Protein AF-A0A813HWE1-F1 (afdb_monomer)

Mean predicted aligned error: 21.46 Å

Nearest PDB structures (foldseek):
  2lh9-assembly1_A  TM=8.308E-01  e=1.533E-02  Mus musculus
  3s93-assembly1_A  TM=7.839E-01  e=2.253E-02  Homo sapiens
  3rco-assembly1_B  TM=8.527E-01  e=9.872E-02  Homo sapiens

Foldseek 3Di:
DDPDFAFPVCCQVVCCVPVVDHPCCVVVVHPDVVVVVVVVVVQWDWDQDPVRTITIDGPDPDDDDPDDDDDDDDDDDDDDDDDDDDDDDDDDDDDDDDDDDDDDDPDDDDDPDDPPPPCPPPVCVVVVVVVVVVVVVVVVVVVVVVVVVVVVVVCVVPVPD

Structure (mmCIF, N/CA/C/O backbone):
data_AF-A0A813HWE1-F1
#
_entry.id   AF-A0A813HWE1-F1
#
loop_
_atom_site.group_PDB
_atom_site.id
_atom_site.type_symbol
_atom_site.label_atom_id
_atom_site.label_alt_id
_atom_site.label_comp_id
_atom_site.label_asym_id
_atom_site.label_entity_id
_atom_site.label_seq_id
_atom_site.pdbx_PDB_ins_code
_atom_site.Cartn_x
_atom_site.Cartn_y
_atom_site.Cartn_z
_atom_site.occupancy
_atom_site.B_iso_or_equiv
_atom_site.auth_seq_id
_atom_site.auth_comp_id
_atom_site.auth_asym_id
_atom_site.auth_atom_id
_atom_site.pdbx_PDB_model_num
ATOM 1 N N . GLU A 1 1 ? -24.000 -8.318 -8.968 1.00 40.53 1 GLU A N 1
ATOM 2 C CA . GLU A 1 1 ? -23.736 -7.483 -7.775 1.00 40.53 1 GLU A CA 1
ATOM 3 C C . GLU A 1 1 ? -22.392 -6.773 -7.989 1.00 40.53 1 GLU A C 1
ATOM 5 O O . GLU A 1 1 ? -21.340 -7.376 -7.858 1.00 40.53 1 GLU A O 1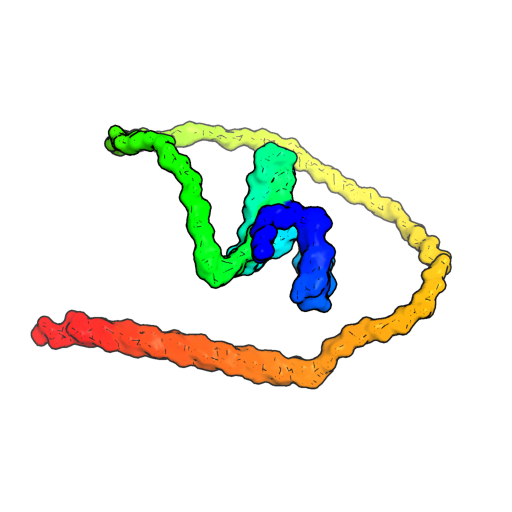
ATOM 10 N N . GLY A 1 2 ? -22.317 -5.588 -8.589 1.00 46.44 2 GLY A N 1
ATOM 11 C CA . GLY A 1 2 ? -23.112 -4.397 -8.301 1.00 46.44 2 GLY A CA 1
ATOM 12 C C . GLY A 1 2 ? -22.435 -3.478 -7.272 1.00 46.44 2 GLY A C 1
ATOM 13 O O . GLY A 1 2 ? -23.135 -2.687 -6.663 1.00 46.44 2 GLY A O 1
ATOM 14 N N . LYS A 1 3 ? -21.115 -3.598 -7.035 1.00 55.88 3 LYS A N 1
ATOM 15 C CA . LYS A 1 3 ? -20.366 -2.687 -6.152 1.00 55.88 3 LYS A CA 1
ATOM 16 C C . LYS 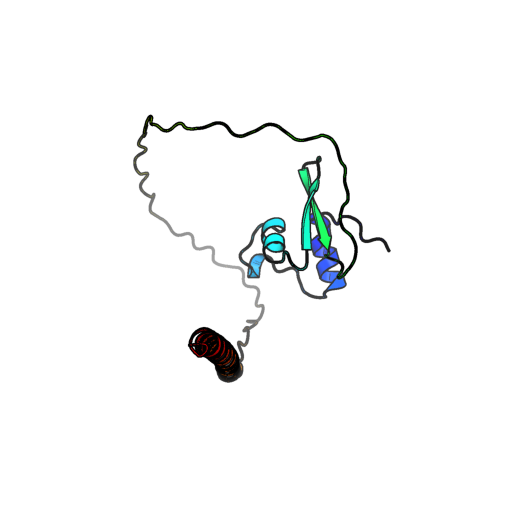A 1 3 ? -20.263 -1.307 -6.799 1.00 55.88 3 LYS A C 1
ATOM 18 O O . LYS A 1 3 ? -19.291 -1.014 -7.489 1.00 55.88 3 LYS A O 1
ATOM 23 N N . GLY A 1 4 ? -21.329 -0.530 -6.647 1.00 63.97 4 GLY A N 1
ATOM 24 C CA . GLY A 1 4 ? -21.333 0.896 -6.927 1.00 63.97 4 GLY A CA 1
ATOM 25 C C . GLY A 1 4 ? -20.412 1.660 -5.967 1.00 63.97 4 GLY A C 1
ATOM 26 O O . GLY A 1 4 ? -19.866 1.057 -5.038 1.00 63.97 4 GLY A O 1
ATOM 27 N N . PRO A 1 5 ? -20.220 2.968 -6.207 1.00 73.56 5 PRO A N 1
ATOM 28 C CA . PRO A 1 5 ? -19.470 3.852 -5.321 1.00 73.56 5 PRO A CA 1
ATOM 29 C C . PRO A 1 5 ? -19.946 3.711 -3.881 1.00 73.56 5 PRO A C 1
ATOM 31 O O . PRO A 1 5 ? -21.111 3.979 -3.591 1.00 73.56 5 PRO A O 1
ATOM 34 N N . LEU A 1 6 ? -19.047 3.271 -2.995 1.00 79.25 6 LEU A N 1
ATOM 35 C CA . LEU A 1 6 ? -19.368 3.121 -1.585 1.00 79.25 6 LEU A CA 1
ATOM 36 C C . LEU A 1 6 ? -19.044 4.426 -0.859 1.00 79.25 6 LEU A C 1
ATOM 38 O O . LEU A 1 6 ? -17.890 4.864 -0.902 1.00 79.25 6 LEU A O 1
ATOM 42 N N . PRO A 1 7 ? -20.013 5.065 -0.194 1.00 85.06 7 PRO A N 1
ATOM 43 C CA . PRO A 1 7 ? -19.728 6.257 0.579 1.00 85.06 7 PRO A CA 1
ATOM 44 C C . PRO A 1 7 ? -18.828 5.911 1.768 1.00 85.06 7 PRO A C 1
ATOM 46 O O . PRO A 1 7 ? -18.982 4.866 2.403 1.00 85.06 7 PRO A O 1
ATOM 49 N N . VAL A 1 8 ? -17.901 6.813 2.100 1.00 82.19 8 VAL A N 1
ATOM 50 C CA . VAL A 1 8 ? -16.950 6.622 3.213 1.00 82.19 8 VAL A CA 1
ATOM 51 C C . VAL A 1 8 ? -17.653 6.301 4.543 1.00 82.19 8 VAL A C 1
ATOM 53 O O . VAL A 1 8 ? -17.126 5.526 5.332 1.00 82.19 8 VAL A O 1
ATOM 56 N N . ALA A 1 9 ? -18.870 6.810 4.762 1.00 82.88 9 ALA A N 1
ATOM 57 C CA . ALA A 1 9 ? -19.667 6.528 5.959 1.00 82.88 9 ALA A CA 1
ATOM 58 C C . ALA A 1 9 ? -20.085 5.049 6.106 1.00 82.88 9 ALA A C 1
ATOM 60 O O . ALA A 1 9 ? -20.216 4.554 7.222 1.00 82.88 9 ALA A O 1
ATOM 61 N N . GLU A 1 10 ? -20.280 4.330 4.998 1.00 82.81 10 GLU A N 1
ATOM 62 C CA . GLU A 1 10 ? -20.664 2.907 5.006 1.00 82.81 10 GLU A CA 1
ATOM 63 C C . GLU A 1 10 ? -19.450 1.975 4.878 1.00 82.81 10 GLU A C 1
ATOM 65 O O . GLU A 1 10 ? -19.551 0.758 5.061 1.00 82.81 10 GLU A O 1
ATOM 70 N N . LEU A 1 11 ? -18.274 2.550 4.611 1.00 80.12 11 LEU A N 1
ATOM 71 C CA . LEU A 1 11 ? -17.043 1.817 4.361 1.00 80.12 11 LEU A CA 1
ATOM 72 C C . LEU A 1 11 ? -16.571 1.024 5.579 1.00 80.12 11 LEU A C 1
ATOM 74 O O . LEU A 1 11 ? -16.141 -0.114 5.418 1.00 80.12 11 LEU A O 1
ATOM 78 N N . GLU A 1 12 ? -16.692 1.565 6.792 1.00 81.38 12 GLU A N 1
ATOM 79 C CA . GLU A 1 12 ? -16.335 0.839 8.019 1.00 81.38 12 GLU A CA 1
ATOM 80 C C . GLU A 1 12 ? -17.160 -0.441 8.203 1.00 81.38 12 GLU A C 1
ATOM 82 O O . GLU A 1 12 ? -16.625 -1.497 8.561 1.00 81.38 12 GLU A O 1
ATOM 87 N N . VAL A 1 13 ? -18.465 -0.357 7.928 1.00 82.44 13 VAL A N 1
ATOM 88 C CA . VAL A 1 13 ? -19.408 -1.468 8.096 1.00 82.44 13 VAL A CA 1
ATOM 89 C C . VAL A 1 13 ? -19.115 -2.564 7.074 1.00 82.44 13 VAL A C 1
ATOM 91 O O . VAL A 1 13 ? -18.968 -3.733 7.447 1.00 82.44 13 VAL A O 1
ATOM 94 N N . GLU A 1 14 ? -18.955 -2.194 5.802 1.00 79.50 14 GLU A N 1
ATOM 95 C CA . GLU A 1 14 ? -18.610 -3.137 4.734 1.00 79.50 14 GLU A CA 1
ATOM 96 C C . GLU A 1 14 ? -17.203 -3.724 4.902 1.00 79.50 14 GLU A C 1
ATOM 98 O O . GLU A 1 14 ? -17.008 -4.921 4.683 1.00 79.50 14 GLU A O 1
ATOM 103 N N . PHE A 1 15 ? -16.219 -2.934 5.338 1.00 79.06 15 PHE A N 1
ATOM 104 C CA . PHE A 1 15 ? -14.856 -3.424 5.551 1.00 79.06 15 PHE A CA 1
ATOM 105 C C . PHE A 1 15 ? -14.817 -4.482 6.656 1.00 79.06 15 PHE A C 1
ATOM 107 O O . PHE A 1 15 ? -14.242 -5.561 6.473 1.00 79.06 15 PHE A O 1
ATOM 114 N N . LYS A 1 16 ? -15.508 -4.228 7.772 1.00 81.81 16 LYS A N 1
ATOM 115 C CA . LYS A 1 16 ? -15.646 -5.195 8.866 1.00 81.81 16 LYS A CA 1
ATOM 116 C C . LYS A 1 16 ? -16.367 -6.467 8.414 1.00 81.81 16 LYS A C 1
ATOM 118 O O . LYS A 1 16 ? -15.947 -7.563 8.788 1.00 81.81 16 LYS A O 1
ATOM 123 N N . ALA A 1 17 ? -17.422 -6.338 7.609 1.00 81.81 17 ALA A N 1
ATOM 124 C CA . ALA A 1 17 ? -18.189 -7.476 7.105 1.00 81.81 17 ALA A CA 1
ATOM 125 C C . ALA A 1 17 ? -17.381 -8.338 6.121 1.00 81.81 17 ALA A C 1
ATOM 127 O O . ALA A 1 17 ? -17.394 -9.566 6.211 1.00 81.81 17 ALA A O 1
ATOM 128 N N . LEU A 1 18 ? -16.657 -7.698 5.202 1.00 75.81 18 LEU A N 1
ATOM 129 C CA . LEU A 1 18 ? -15.985 -8.370 4.095 1.00 75.81 18 LEU A CA 1
ATOM 130 C C . LEU A 1 18 ? -14.605 -8.916 4.485 1.00 75.81 18 LEU A C 1
ATOM 132 O O . LEU A 1 18 ? -14.245 -10.016 4.070 1.00 75.81 18 LEU A 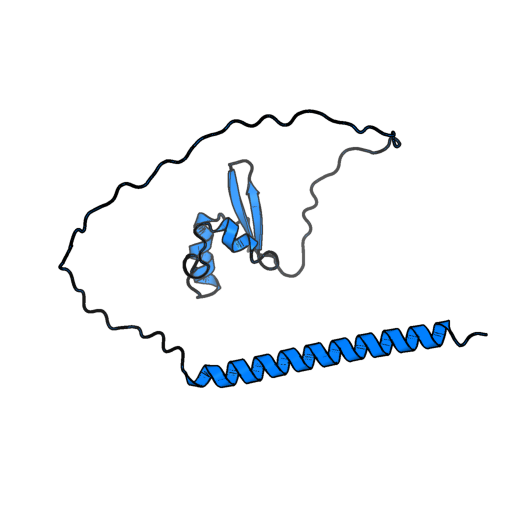O 1
ATOM 136 N N . TRP A 1 19 ? -13.830 -8.167 5.274 1.00 73.06 19 TRP A N 1
ATOM 137 C CA . TRP A 1 19 ? -12.453 -8.535 5.623 1.00 73.06 19 TRP A CA 1
ATOM 138 C C . TRP A 1 19 ? -12.340 -9.148 7.019 1.00 73.06 19 TRP A C 1
ATOM 140 O O . TRP A 1 19 ? -11.285 -9.684 7.343 1.00 73.06 19 TRP A O 1
ATOM 150 N N . LYS A 1 20 ? -13.402 -9.107 7.846 1.00 79.38 20 LYS A N 1
ATOM 151 C CA . LYS A 1 20 ? -13.382 -9.550 9.258 1.00 79.38 20 LYS A CA 1
ATOM 152 C C . LYS A 1 20 ? -12.303 -8.867 10.112 1.00 79.38 20 LYS A C 1
ATOM 154 O O . LYS A 1 20 ? -12.023 -9.309 11.223 1.00 79.38 20 LYS A O 1
ATOM 159 N N . VAL A 1 21 ? -11.722 -7.777 9.618 1.00 73.06 21 VAL A N 1
ATOM 160 C CA . VAL A 1 21 ? -10.708 -6.986 10.312 1.00 73.06 21 VAL A CA 1
ATOM 161 C C . VAL A 1 21 ? -11.362 -5.680 10.770 1.00 73.06 21 VAL A C 1
ATOM 163 O O . VAL A 1 21 ? -12.002 -5.015 9.951 1.00 73.06 21 VAL A O 1
ATOM 166 N N . PRO A 1 22 ? -11.252 -5.307 12.058 1.00 72.50 22 PRO A N 1
ATOM 167 C CA . PRO A 1 22 ? -11.729 -4.013 12.530 1.00 72.50 22 PRO A CA 1
ATOM 168 C C . PRO A 1 22 ? -10.984 -2.880 11.815 1.00 72.50 22 PRO A C 1
ATOM 170 O O . PRO A 1 22 ? -9.761 -2.922 11.673 1.00 72.50 22 PRO A O 1
ATOM 173 N N . PHE A 1 23 ? -11.731 -1.878 11.350 1.00 76.06 23 PHE A N 1
ATOM 174 C CA . PHE A 1 23 ? -11.191 -0.705 10.670 1.00 76.06 23 PHE A CA 1
ATOM 175 C C . PHE A 1 23 ? -10.444 0.175 11.685 1.00 76.06 23 PHE A C 1
ATOM 177 O O . PHE A 1 23 ? -11.004 1.063 12.316 1.00 76.06 23 PHE A O 1
ATOM 184 N N . ASN A 1 24 ? -9.170 -0.136 11.922 1.00 78.12 24 ASN A N 1
ATOM 185 C CA . ASN A 1 24 ? -8.364 0.516 12.951 1.00 78.12 24 ASN A CA 1
ATOM 186 C C . ASN A 1 24 ? -7.630 1.744 12.398 1.00 78.12 24 ASN A C 1
ATOM 188 O O . ASN A 1 24 ? -6.405 1.741 12.271 1.00 78.12 24 ASN A O 1
ATOM 192 N N . MET A 1 25 ? -8.364 2.821 12.126 1.00 76.56 25 MET A N 1
ATOM 193 C CA . MET A 1 25 ? -7.771 4.120 11.766 1.00 76.56 25 MET A CA 1
ATOM 194 C C . MET A 1 25 ? -6.804 4.644 12.838 1.00 76.56 25 MET A C 1
ATOM 196 O O . MET A 1 25 ? -5.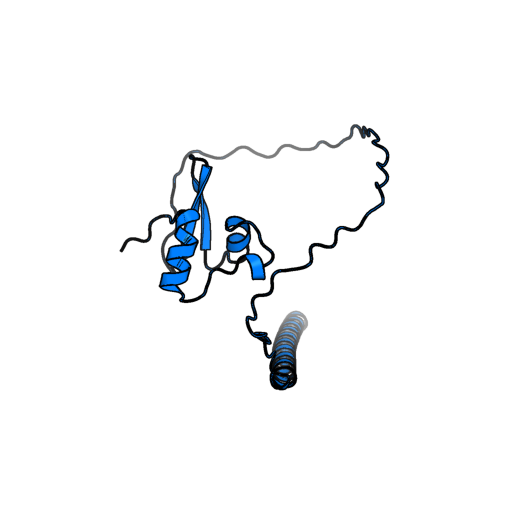722 5.139 12.529 1.00 76.56 25 MET A O 1
ATOM 200 N N . GLN A 1 26 ? -7.138 4.430 14.114 1.00 78.88 26 GLN A N 1
ATOM 201 C CA . GLN A 1 26 ? -6.297 4.858 15.232 1.00 78.88 26 GLN A CA 1
ATOM 202 C C . GLN A 1 26 ? -4.934 4.160 15.267 1.00 78.88 26 GLN A C 1
ATOM 204 O O . GLN A 1 26 ? -3.949 4.781 15.653 1.00 78.88 26 GLN A O 1
ATOM 209 N N . GLN A 1 27 ? -4.841 2.899 14.828 1.00 77.38 27 GLN A N 1
ATOM 210 C CA . GLN A 1 27 ? -3.546 2.210 14.751 1.00 77.38 27 GLN A CA 1
ATOM 211 C C . GLN A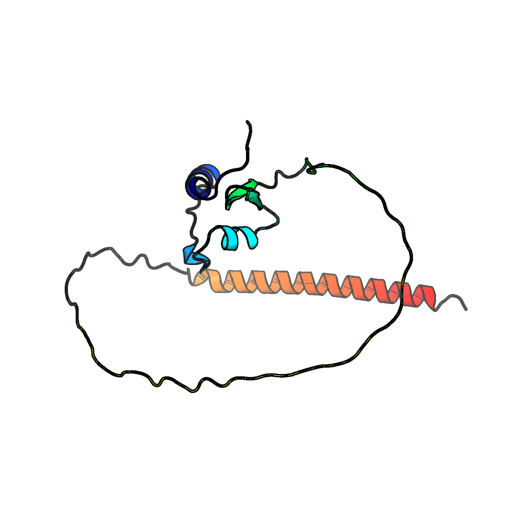 1 27 ? -2.664 2.761 13.630 1.00 77.38 27 GLN A C 1
ATOM 213 O O . GLN A 1 27 ? -1.442 2.714 13.733 1.00 77.38 27 GLN A O 1
ATOM 218 N N . ALA A 1 28 ? -3.275 3.300 12.575 1.00 73.00 28 ALA A N 1
ATOM 219 C CA . ALA A 1 28 ? -2.554 3.968 11.503 1.00 73.00 28 ALA A CA 1
ATOM 220 C C . ALA A 1 28 ? -2.108 5.394 11.885 1.00 73.00 28 ALA A C 1
ATOM 222 O O . ALA A 1 28 ? -1.304 5.989 11.169 1.00 73.00 28 ALA A O 1
ATOM 223 N N . GLY A 1 29 ? -2.592 5.921 13.019 1.00 82.12 29 GLY A N 1
ATOM 224 C CA . GLY A 1 29 ? -2.367 7.304 13.438 1.00 82.12 29 GLY A CA 1
ATOM 225 C C . GLY A 1 29 ? -3.143 8.317 12.595 1.00 82.12 29 GLY A C 1
ATOM 226 O O . GLY A 1 29 ? -2.793 9.494 12.583 1.00 82.12 29 GLY A O 1
ATOM 227 N N . GLU A 1 30 ? -4.174 7.868 11.876 1.00 82.69 30 GLU A N 1
ATOM 228 C CA . GLU A 1 30 ? -4.950 8.696 10.958 1.00 82.69 30 GLU A CA 1
ATOM 229 C C . GLU A 1 30 ? -6.351 8.939 11.508 1.00 82.69 30 GLU A C 1
ATOM 231 O O . GLU A 1 30 ? -7.045 8.023 11.940 1.00 82.69 30 GLU A O 1
ATOM 236 N N . THR A 1 31 ? -6.764 10.201 11.500 1.00 82.88 31 THR A N 1
ATOM 237 C CA . THR A 1 31 ? -8.091 10.649 11.943 1.00 82.88 31 THR A CA 1
ATOM 238 C C . THR A 1 31 ? -9.106 10.684 10.808 1.00 82.88 31 THR A C 1
ATOM 240 O O . THR A 1 31 ? -10.297 10.809 11.070 1.00 82.88 31 THR A O 1
ATOM 243 N N . ASP A 1 32 ? -8.645 10.563 9.561 1.00 84.75 32 ASP A N 1
ATOM 244 C CA . ASP A 1 32 ? -9.457 10.722 8.360 1.00 84.75 32 ASP A CA 1
ATOM 245 C C . ASP A 1 32 ? -9.371 9.492 7.434 1.00 84.75 32 ASP A C 1
ATOM 247 O O . ASP A 1 32 ? -8.287 9.012 7.089 1.00 84.75 32 ASP A O 1
ATOM 251 N N . ALA A 1 33 ? -10.535 8.949 7.063 1.00 82.69 33 ALA A N 1
ATOM 252 C CA . ALA A 1 33 ? -10.630 7.710 6.294 1.00 82.69 33 ALA A CA 1
ATOM 253 C C . ALA A 1 33 ? -10.141 7.894 4.851 1.00 82.69 33 ALA A C 1
ATOM 255 O O . ALA A 1 33 ? -9.580 6.964 4.275 1.00 82.69 33 ALA A O 1
ATOM 256 N N . VAL A 1 34 ? -10.300 9.090 4.275 1.00 84.50 34 VAL A N 1
ATOM 257 C CA . VAL A 1 34 ? -9.803 9.408 2.927 1.00 84.50 34 VAL A CA 1
ATOM 258 C C . VAL A 1 34 ? -8.278 9.348 2.914 1.00 84.50 34 VAL A C 1
ATOM 260 O O . VAL A 1 34 ? -7.691 8.705 2.044 1.00 84.50 34 VAL A O 1
ATOM 263 N N . THR A 1 35 ? -7.645 9.932 3.930 1.00 86.19 35 THR A N 1
ATOM 264 C CA . THR A 1 35 ? -6.188 9.897 4.136 1.00 86.19 35 THR A CA 1
ATOM 265 C C . THR A 1 35 ? -5.677 8.464 4.304 1.00 86.19 35 THR A C 1
ATOM 267 O O . THR A 1 35 ? -4.710 8.069 3.650 1.00 86.19 35 THR A O 1
ATOM 270 N N . PHE A 1 36 ? -6.402 7.650 5.073 1.00 85.31 36 PHE A N 1
ATOM 271 C CA . PHE A 1 36 ? -6.083 6.234 5.235 1.00 85.31 36 PHE A CA 1
ATOM 272 C C . PHE A 1 36 ? -6.159 5.463 3.915 1.00 85.31 36 PHE A C 1
ATOM 274 O O . PHE A 1 36 ? -5.251 4.703 3.578 1.00 85.31 36 PHE A O 1
ATOM 281 N N . LEU A 1 37 ? -7.211 5.676 3.128 1.00 85.44 37 LEU A N 1
ATOM 282 C CA . LEU A 1 37 ? -7.392 5.010 1.837 1.00 85.44 37 LEU A CA 1
ATOM 283 C C . LEU A 1 37 ? -6.351 5.459 0.800 1.00 85.44 37 LEU A C 1
ATOM 285 O O . LEU A 1 37 ? -5.904 4.638 -0.002 1.00 85.44 37 LEU A O 1
ATOM 289 N N . LEU A 1 38 ? -5.883 6.711 0.867 1.00 84.00 38 LEU A N 1
ATOM 290 C CA . LEU A 1 38 ? -4.789 7.231 0.035 1.00 84.00 38 LEU A CA 1
ATOM 291 C C . LEU A 1 38 ? -3.463 6.476 0.237 1.00 84.00 38 LEU A C 1
ATOM 293 O O . LEU A 1 38 ? -2.639 6.456 -0.677 1.00 84.00 38 LEU A O 1
ATOM 297 N N . LYS A 1 39 ? -3.255 5.800 1.378 1.00 83.81 39 LYS A N 1
ATOM 298 C CA . LYS A 1 39 ? -2.084 4.922 1.598 1.00 83.81 39 LYS A CA 1
ATOM 299 C C . LYS A 1 39 ? -2.186 3.584 0.866 1.00 83.81 39 LYS A C 1
ATOM 301 O O . LYS A 1 39 ? -1.183 2.882 0.742 1.00 83.81 39 LYS A O 1
ATOM 306 N N . TRP A 1 40 ? -3.367 3.237 0.349 1.00 78.38 40 TRP A N 1
ATOM 307 C CA . TRP A 1 4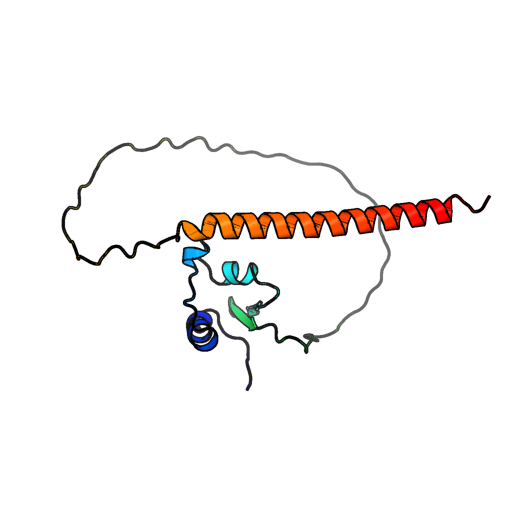0 ? -3.644 1.967 -0.327 1.00 78.38 40 TRP A CA 1
ATOM 308 C C . TRP A 1 40 ? -4.148 2.145 -1.773 1.00 78.38 40 TRP A C 1
ATOM 310 O O . TRP A 1 40 ? -5.105 1.471 -2.170 1.00 78.38 40 TRP A O 1
ATOM 320 N N . PRO A 1 41 ? -3.476 2.946 -2.626 1.00 80.06 41 PRO A N 1
ATOM 321 C CA . PRO A 1 41 ? -3.971 3.275 -3.970 1.00 80.06 41 PRO A CA 1
ATOM 322 C C . PRO A 1 41 ? -4.065 2.049 -4.893 1.00 80.06 41 PRO A C 1
ATOM 324 O O . PRO A 1 41 ? -4.763 2.044 -5.898 1.00 80.06 41 PRO A O 1
ATOM 327 N N . THR A 1 42 ? -3.366 0.960 -4.560 1.00 79.00 42 THR A N 1
ATOM 328 C CA . THR A 1 42 ? -3.423 -0.298 -5.318 1.00 79.00 42 THR A CA 1
ATOM 329 C C . THR A 1 42 ? -4.711 -1.092 -5.068 1.00 79.00 42 THR A C 1
ATOM 331 O O . THR A 1 42 ? -5.020 -2.020 -5.817 1.00 79.00 42 THR A O 1
ATOM 334 N N . LYS A 1 43 ? -5.433 -0.803 -3.981 1.00 76.44 43 LYS A N 1
ATOM 335 C CA . LYS A 1 43 ? -6.620 -1.560 -3.550 1.00 76.44 43 LYS A CA 1
ATOM 336 C C . LYS A 1 43 ? -7.896 -0.732 -3.617 1.00 76.44 43 LYS A C 1
ATOM 338 O O . LYS A 1 43 ? -8.962 -1.309 -3.835 1.00 76.44 43 LYS A O 1
ATOM 343 N N . VAL A 1 44 ? -7.783 0.578 -3.430 1.00 81.12 44 VAL A N 1
ATOM 344 C CA . VAL A 1 44 ? -8.906 1.508 -3.354 1.00 81.12 44 VAL A CA 1
ATOM 345 C C . VAL A 1 44 ? -8.608 2.759 -4.171 1.00 81.12 44 VAL A C 1
ATOM 347 O O . VAL A 1 44 ? -7.488 3.260 -4.164 1.00 81.12 44 VAL A O 1
ATOM 350 N N . ASP A 1 45 ? -9.622 3.240 -4.874 1.00 84.44 45 ASP A N 1
ATOM 351 C CA . ASP A 1 45 ? -9.622 4.492 -5.619 1.00 84.44 45 ASP A CA 1
ATOM 352 C C . ASP A 1 45 ? -10.666 5.402 -4.968 1.00 84.44 45 ASP A C 1
ATOM 354 O O . ASP A 1 45 ? -11.822 5.007 -4.802 1.00 84.44 45 ASP A O 1
ATOM 358 N N . VAL A 1 46 ? -10.241 6.572 -4.493 1.00 85.25 46 VAL A N 1
ATOM 359 C CA . VAL A 1 46 ? -11.119 7.510 -3.785 1.00 85.25 46 VAL A CA 1
ATOM 360 C C . VAL A 1 46 ? -11.476 8.637 -4.738 1.00 85.25 46 VAL A C 1
ATOM 362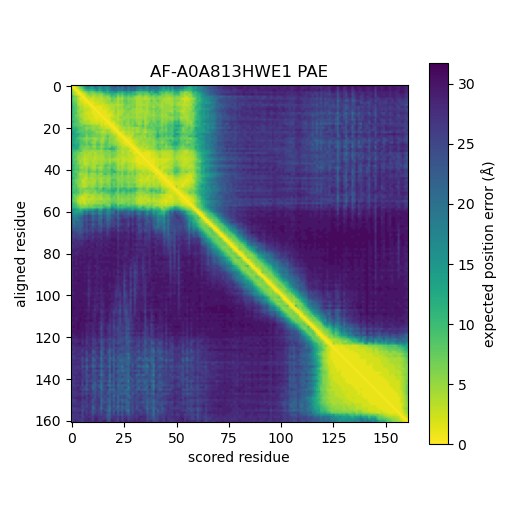 O O . VAL A 1 46 ? -10.597 9.359 -5.205 1.00 85.25 46 VAL A O 1
ATOM 365 N N . VAL A 1 47 ? -12.768 8.794 -5.010 1.00 84.75 47 VAL A N 1
ATOM 366 C CA . VAL A 1 47 ? -13.302 9.817 -5.910 1.00 84.75 47 VAL A CA 1
ATOM 367 C C . VAL A 1 47 ? -14.174 10.767 -5.099 1.00 84.75 47 VAL A C 1
ATOM 369 O O . VAL A 1 47 ? -15.020 10.343 -4.312 1.00 84.75 47 VAL A O 1
ATOM 372 N N . GLN A 1 48 ? -13.970 12.068 -5.282 1.00 87.31 48 GLN A N 1
ATOM 373 C CA . GLN A 1 48 ? -14.842 13.090 -4.713 1.00 87.31 48 GLN A CA 1
ATOM 374 C C . GLN A 1 48 ? -16.010 13.349 -5.676 1.00 87.31 48 GLN A C 1
ATOM 376 O O . GLN A 1 48 ? -15.781 13.629 -6.852 1.00 87.31 48 GLN A O 1
ATOM 381 N N . GLN A 1 49 ? -17.250 13.222 -5.197 1.00 82.81 49 GLN A N 1
ATOM 382 C CA . GLN A 1 49 ? -18.452 13.584 -5.960 1.00 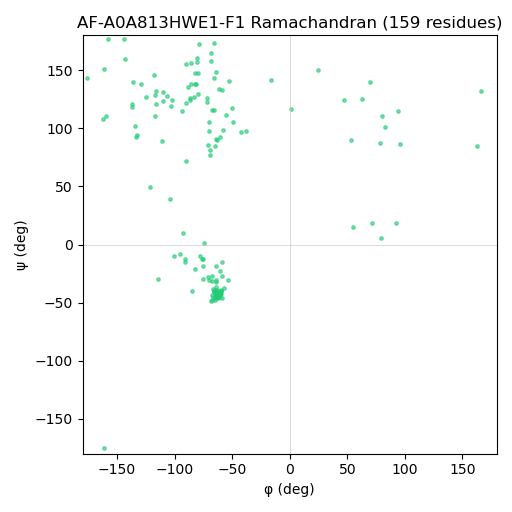82.81 49 GLN A CA 1
ATOM 383 C C . GLN A 1 49 ? -18.727 15.094 -5.915 1.00 82.81 49 GLN A C 1
ATOM 385 O O . GLN A 1 49 ? -18.254 15.794 -5.019 1.00 82.81 49 GLN A O 1
ATOM 390 N N . GLU A 1 50 ? -19.532 15.581 -6.868 1.00 81.38 50 GLU A N 1
ATOM 391 C CA . GLU A 1 50 ? -19.955 16.990 -6.964 1.00 81.38 50 GLU A CA 1
ATOM 392 C C . GLU A 1 50 ? -20.705 17.476 -5.711 1.00 81.38 50 GLU A C 1
ATOM 394 O O . GLU A 1 50 ? -20.597 18.645 -5.351 1.00 81.38 50 GLU A O 1
ATOM 399 N N . ASP A 1 51 ? -21.366 16.575 -4.980 1.00 82.06 51 ASP A N 1
ATOM 400 C CA . ASP A 1 51 ? -22.033 16.858 -3.702 1.00 82.06 51 ASP A CA 1
ATOM 401 C C . ASP A 1 51 ? -21.063 17.041 -2.511 1.00 82.06 51 ASP A C 1
ATOM 403 O O . ASP A 1 51 ? -21.490 17.231 -1.372 1.00 82.06 51 ASP A O 1
ATOM 407 N N . GLY A 1 52 ? -19.745 16.964 -2.741 1.00 83.69 52 GLY A N 1
ATOM 408 C CA . GLY A 1 52 ? -18.715 17.068 -1.699 1.00 83.69 52 GLY A CA 1
ATOM 409 C C . GLY A 1 52 ? -18.511 15.783 -0.888 1.00 83.69 52 GLY A C 1
ATOM 410 O O . GLY A 1 52 ? -17.733 15.767 0.066 1.00 83.69 52 GLY A O 1
ATOM 411 N N . GLN A 1 53 ? -19.181 14.697 -1.272 1.00 85.31 53 GLN A N 1
ATOM 412 C CA . GLN A 1 53 ? -19.079 13.397 -0.622 1.00 85.31 53 GLN A CA 1
ATOM 413 C C . GLN A 1 53 ? -17.943 12.566 -1.230 1.00 85.31 53 GLN A C 1
ATOM 415 O O . GLN A 1 53 ? -17.785 12.485 -2.448 1.00 85.31 53 GLN A O 1
ATOM 420 N N . TYR A 1 54 ? -17.146 11.922 -0.377 1.00 85.25 54 TYR A N 1
ATOM 421 C CA . TYR A 1 54 ? -16.112 10.990 -0.819 1.00 85.25 54 TYR A CA 1
ATOM 422 C C . TYR A 1 54 ? -16.712 9.598 -0.997 1.00 85.25 54 TYR A C 1
ATOM 424 O O . TYR A 1 54 ? -17.324 9.041 -0.077 1.00 85.25 54 TYR A O 1
ATOM 432 N N . VAL A 1 55 ? -16.514 9.037 -2.185 1.00 85.62 55 VAL A N 1
ATOM 433 C CA . VAL A 1 55 ? -16.902 7.672 -2.526 1.00 85.62 55 VAL A CA 1
ATOM 434 C C . VAL A 1 55 ? -15.670 6.854 -2.877 1.00 85.62 55 VAL A C 1
ATOM 436 O O . VAL A 1 55 ? -14.690 7.359 -3.426 1.00 85.62 55 VAL A O 1
ATOM 439 N N . VAL A 1 56 ? -15.708 5.576 -2.528 1.00 84.62 56 VAL A N 1
ATOM 440 C CA . VAL A 1 56 ? -14.575 4.668 -2.667 1.00 84.62 56 VAL A CA 1
ATOM 441 C C . VAL A 1 56 ? -14.934 3.559 -3.631 1.00 84.62 56 VAL A C 1
ATOM 443 O O . VAL A 1 56 ? -15.951 2.874 -3.488 1.00 84.62 56 VAL A O 1
ATOM 446 N N . HIS A 1 57 ? -14.059 3.361 -4.606 1.00 79.88 57 HIS A N 1
ATOM 447 C CA . HIS A 1 57 ? -14.085 2.243 -5.524 1.00 79.88 57 HIS A CA 1
ATOM 448 C C . HIS A 1 57 ? -13.032 1.225 -5.106 1.00 79.88 57 HIS A C 1
ATOM 450 O O . HIS A 1 57 ? -11.843 1.513 -5.005 1.00 79.88 57 HIS A O 1
ATOM 456 N N . LEU A 1 58 ? -13.463 -0.012 -4.883 1.00 71.94 58 LEU A N 1
ATOM 457 C CA . LEU A 1 58 ? -12.536 -1.126 -4.738 1.00 71.94 58 LEU A CA 1
ATOM 458 C C . LEU A 1 58 ? -11.949 -1.426 -6.114 1.00 71.94 58 LEU A C 1
ATOM 460 O O . LEU A 1 58 ? -12.695 -1.732 -7.047 1.00 71.94 58 LEU A O 1
ATOM 464 N N . ALA A 1 59 ? -10.622 -1.370 -6.229 1.00 64.19 59 ALA A N 1
ATOM 465 C CA . ALA A 1 59 ? -9.915 -1.710 -7.453 1.00 64.19 59 ALA A CA 1
ATOM 466 C C . ALA A 1 59 ? -10.145 -3.198 -7.756 1.00 64.19 59 ALA A C 1
ATOM 468 O O . ALA A 1 59 ? -9.436 -4.090 -7.275 1.00 64.19 59 ALA A O 1
ATOM 469 N N . LYS A 1 60 ? -11.195 -3.494 -8.527 1.00 55.00 60 LYS A N 1
ATOM 470 C CA . LYS A 1 60 ? -11.457 -4.842 -9.010 1.00 55.00 60 LYS A CA 1
ATOM 471 C C . LYS A 1 60 ? -10.314 -5.172 -9.960 1.00 55.00 60 LYS A C 1
ATOM 473 O O . LYS A 1 60 ? -10.102 -4.495 -10.961 1.00 55.00 60 LYS A O 1
ATOM 478 N N . LYS A 1 61 ? -9.516 -6.169 -9.587 1.00 46.56 61 LYS A N 1
ATOM 479 C CA . LYS A 1 61 ? -8.367 -6.631 -10.364 1.00 46.56 61 LYS A CA 1
ATOM 480 C C . LYS A 1 61 ? -8.863 -7.052 -11.758 1.00 46.56 61 LYS A C 1
ATOM 482 O O . LYS A 1 61 ? -9.382 -8.152 -11.910 1.00 46.56 61 LYS A O 1
ATOM 487 N N . GLY A 1 62 ? -8.708 -6.155 -12.734 1.00 48.53 62 GLY A N 1
ATOM 488 C CA . GLY A 1 62 ? -9.048 -6.338 -14.146 1.00 48.53 62 GLY A CA 1
ATOM 489 C C . GLY A 1 62 ? -10.444 -5.830 -14.532 1.00 48.53 62 GLY A C 1
ATOM 490 O O . GLY A 1 62 ? -11.439 -6.452 -14.170 1.00 48.53 62 GLY A O 1
ATOM 491 N N . THR A 1 63 ? -10.484 -4.798 -15.389 1.00 45.44 63 THR A N 1
ATOM 492 C CA . THR A 1 63 ? -11.679 -4.174 -16.015 1.00 45.44 63 THR A CA 1
ATOM 493 C C . THR A 1 63 ? -12.381 -3.198 -15.052 1.00 45.44 63 THR A C 1
ATOM 495 O O . THR A 1 63 ? -12.911 -3.619 -14.036 1.00 45.44 63 THR A O 1
ATOM 498 N N . ASP A 1 64 ? -12.388 -1.878 -15.230 1.00 42.56 64 ASP A N 1
ATOM 499 C CA . ASP A 1 64 ? -12.576 -1.122 -16.463 1.00 42.56 64 ASP A CA 1
ATOM 500 C C . ASP A 1 64 ? -12.053 0.319 -16.302 1.00 42.56 64 ASP A C 1
ATOM 502 O O . ASP A 1 64 ? -12.044 0.897 -15.216 1.00 42.56 64 ASP A O 1
ATOM 506 N N . LYS A 1 65 ? -11.614 0.886 -17.419 1.00 44.50 65 LYS A N 1
ATOM 507 C CA . LYS A 1 65 ? -11.189 2.272 -17.610 1.00 44.50 65 LYS A CA 1
ATOM 508 C C . LYS A 1 65 ? -12.427 3.176 -17.567 1.00 44.50 65 LYS A C 1
ATOM 510 O O . LYS A 1 65 ? -13.294 2.970 -18.412 1.00 44.50 65 LYS A O 1
ATOM 515 N N . PRO A 1 66 ? -12.524 4.227 -16.732 1.00 46.53 66 PRO A N 1
ATOM 516 C CA . PRO A 1 66 ? -13.536 5.238 -16.983 1.00 46.53 66 PRO A CA 1
ATOM 517 C C . PRO A 1 66 ? -13.140 6.021 -18.239 1.00 46.53 66 PRO A C 1
ATOM 519 O O . PRO A 1 66 ? -12.311 6.930 -18.234 1.00 46.53 66 PRO A O 1
ATOM 522 N N . LYS A 1 67 ? -13.741 5.613 -19.357 1.00 55.22 67 LYS A N 1
ATOM 523 C CA . LYS A 1 67 ? -14.006 6.475 -20.499 1.00 55.22 67 LYS A CA 1
ATOM 524 C C . LYS A 1 67 ? -15.103 7.461 -20.079 1.00 55.22 67 LYS A C 1
ATOM 526 O O . LYS A 1 67 ? -16.269 7.093 -20.038 1.00 55.22 67 LYS A O 1
ATOM 531 N N . ALA A 1 68 ? -14.718 8.707 -19.832 1.00 44.50 68 ALA A N 1
ATOM 532 C CA . ALA A 1 68 ? -15.555 9.894 -20.014 1.00 44.50 68 ALA A CA 1
ATOM 533 C C . ALA A 1 68 ? -14.674 10.922 -20.756 1.00 44.50 68 ALA A C 1
ATOM 535 O O . ALA A 1 68 ? -13.689 11.399 -20.207 1.00 44.50 68 ALA A O 1
ATOM 536 N N . ALA A 1 69 ? -14.749 10.924 -22.095 1.00 43.94 69 ALA A N 1
ATOM 537 C CA . ALA A 1 69 ? -15.444 11.935 -22.917 1.00 43.94 69 ALA A CA 1
ATOM 538 C C . ALA A 1 69 ? -14.597 13.222 -23.056 1.00 43.94 69 ALA A C 1
ATOM 540 O O . ALA A 1 69 ? -14.549 14.041 -22.155 1.00 43.94 69 ALA A O 1
ATOM 541 N N . GLU A 1 70 ? -13.695 13.339 -24.036 1.00 49.22 70 GLU A N 1
ATOM 542 C CA . GLU A 1 70 ? -13.916 13.722 -25.450 1.00 49.22 70 GLU A CA 1
ATOM 543 C C . GLU A 1 70 ? -14.676 15.048 -25.679 1.00 49.22 70 GLU A C 1
ATOM 545 O O . GLU A 1 70 ? -15.894 15.049 -25.824 1.00 49.22 70 GLU A O 1
ATOM 550 N N . LYS A 1 71 ? -13.919 16.160 -25.763 1.00 38.75 71 LYS A N 1
ATOM 551 C CA . LYS A 1 71 ? -13.949 17.282 -26.749 1.00 38.75 71 LYS A CA 1
ATOM 552 C C . LYS A 1 71 ? -13.100 18.426 -26.158 1.00 38.75 71 LYS A C 1
ATOM 554 O O . LYS A 1 71 ? -13.297 18.759 -25.004 1.00 38.75 71 LYS A O 1
ATOM 559 N N . ALA A 1 72 ? -12.161 19.101 -26.819 1.00 41.12 72 ALA A N 1
ATOM 560 C CA . ALA A 1 72 ? -11.931 19.375 -28.236 1.00 41.12 72 ALA A CA 1
ATOM 561 C C . ALA A 1 72 ? -10.437 19.817 -28.434 1.00 41.12 72 ALA A C 1
ATOM 563 O O . ALA A 1 72 ? -9.661 19.730 -27.485 1.00 41.12 72 ALA A O 1
ATOM 564 N N . PRO A 1 73 ? -9.992 20.217 -29.643 1.00 49.03 73 PRO A N 1
ATOM 565 C CA . PRO A 1 73 ? -8.699 19.832 -30.220 1.00 49.03 73 PRO A CA 1
ATOM 566 C C . PRO A 1 73 ? -7.508 20.765 -29.905 1.00 49.03 73 PRO A C 1
ATOM 568 O O . PRO A 1 73 ? -7.660 21.965 -29.703 1.00 49.03 73 PRO A O 1
ATOM 571 N N . ALA A 1 74 ? -6.297 20.200 -29.971 1.00 43.12 74 ALA A N 1
ATOM 572 C CA . ALA A 1 74 ? -5.055 20.917 -30.303 1.00 43.12 74 ALA A CA 1
ATOM 573 C C . ALA A 1 74 ? -5.093 21.361 -31.793 1.00 43.12 74 ALA A C 1
ATOM 575 O O . ALA A 1 74 ? -5.879 20.763 -32.529 1.00 43.12 74 ALA A O 1
ATOM 576 N N . PRO A 1 75 ? -4.254 22.286 -32.320 1.00 61.56 75 PRO A N 1
ATOM 577 C CA . PRO A 1 75 ? -2.958 22.728 -31.784 1.00 61.56 75 PRO A CA 1
ATOM 578 C C . PRO A 1 75 ? -2.635 24.235 -31.961 1.00 61.56 75 PRO A C 1
ATOM 580 O O . PRO A 1 75 ? -3.108 24.882 -32.888 1.00 61.56 75 PRO A O 1
ATOM 583 N N . ALA A 1 76 ? -1.712 24.780 -31.162 1.00 39.28 76 ALA A N 1
ATOM 584 C CA . ALA A 1 76 ? -0.859 25.893 -31.601 1.00 39.28 76 ALA A CA 1
ATOM 585 C C . ALA A 1 76 ? 0.413 25.999 -30.742 1.00 39.28 76 ALA A C 1
ATOM 587 O O . ALA A 1 76 ? 0.349 26.302 -29.559 1.00 39.28 76 ALA A O 1
ATOM 588 N N . ALA A 1 77 ? 1.530 25.676 -31.397 1.00 49.22 77 ALA A N 1
ATOM 589 C CA . ALA A 1 77 ? 2.891 26.223 -31.354 1.00 49.22 77 ALA A CA 1
ATOM 590 C C . ALA A 1 77 ? 3.452 26.985 -30.116 1.00 49.22 77 ALA A C 1
ATOM 592 O O . ALA A 1 77 ? 2.752 27.711 -29.417 1.00 49.22 77 ALA A O 1
ATOM 593 N N . PRO A 1 78 ? 4.784 26.896 -29.902 1.00 66.06 78 PRO A N 1
ATOM 594 C CA . PRO A 1 78 ? 5.470 27.369 -28.704 1.00 66.06 78 PRO A CA 1
ATOM 595 C C . PRO A 1 78 ? 5.750 28.873 -28.756 1.00 66.06 78 PRO A C 1
ATOM 597 O O . PRO A 1 78 ? 6.057 29.423 -29.814 1.00 66.06 78 PRO A O 1
ATOM 600 N N . SER A 1 79 ? 5.741 29.545 -27.603 1.00 49.66 79 SER A N 1
ATOM 601 C CA . SER A 1 79 ? 6.293 30.896 -27.486 1.00 49.66 79 SER A CA 1
ATOM 602 C C . SER A 1 79 ? 7.120 31.079 -26.215 1.00 49.66 79 SER A C 1
ATOM 604 O O . SER A 1 79 ? 6.662 30.918 -25.091 1.00 49.66 79 SER A O 1
ATOM 606 N N . LYS A 1 80 ? 8.387 31.371 -26.508 1.00 47.00 80 LYS A N 1
ATOM 607 C CA . LYS A 1 80 ? 9.484 31.968 -25.747 1.00 47.00 80 LYS A CA 1
ATOM 608 C C . LYS A 1 80 ? 9.159 32.726 -24.449 1.00 47.00 80 LYS A C 1
ATOM 610 O O . LYS A 1 80 ? 8.313 33.605 -24.430 1.00 47.00 80 LYS A O 1
ATOM 615 N N . ALA A 1 81 ? 10.085 32.504 -23.510 1.00 47.94 81 ALA A N 1
ATOM 616 C CA . ALA A 1 81 ? 10.862 33.481 -22.735 1.00 47.94 81 ALA A CA 1
ATOM 617 C C . ALA A 1 81 ? 10.137 34.456 -21.793 1.00 47.94 81 ALA A C 1
ATOM 619 O O . ALA A 1 81 ? 9.361 35.304 -22.214 1.00 47.94 81 ALA A O 1
ATOM 620 N N . GLY A 1 82 ? 10.570 34.438 -20.527 1.00 40.94 82 GLY A N 1
ATOM 621 C CA . GLY A 1 82 ? 10.375 35.554 -19.602 1.00 40.94 82 GLY A CA 1
ATOM 622 C C . GLY A 1 82 ? 10.556 35.191 -18.127 1.00 40.94 82 GLY A C 1
ATOM 623 O O . GLY A 1 82 ? 9.585 34.927 -17.437 1.00 40.94 82 GLY A O 1
ATOM 624 N N . SER A 1 83 ? 11.794 35.212 -17.626 1.00 46.38 83 SER A N 1
ATOM 625 C CA . SER A 1 83 ? 12.073 35.794 -16.293 1.00 46.38 83 SER A CA 1
ATOM 626 C C . SER A 1 83 ? 12.150 37.326 -16.469 1.00 46.38 83 SER A C 1
ATOM 628 O O . SER A 1 83 ? 12.455 37.721 -17.599 1.00 46.38 83 SER A O 1
ATOM 630 N N . PRO A 1 84 ? 11.949 38.204 -15.455 1.00 51.81 84 PRO A N 1
ATOM 631 C CA . PRO A 1 84 ? 12.268 38.002 -14.032 1.00 51.81 84 PRO A CA 1
ATOM 632 C C . PRO A 1 84 ? 11.290 38.627 -12.991 1.00 51.81 84 PRO A C 1
ATOM 634 O O . PRO A 1 84 ? 10.355 39.337 -13.327 1.00 51.81 84 PRO A O 1
ATOM 637 N N . ALA A 1 85 ? 11.600 38.355 -11.713 1.00 46.25 85 ALA A N 1
ATOM 638 C CA . ALA A 1 85 ? 11.493 39.200 -10.508 1.00 46.25 85 ALA A CA 1
ATOM 639 C C . ALA A 1 85 ? 10.207 40.002 -10.194 1.00 46.25 85 ALA A C 1
ATOM 641 O O . ALA A 1 85 ? 9.882 40.950 -10.895 1.00 46.25 85 ALA A O 1
ATOM 642 N N . ALA A 1 86 ? 9.635 39.776 -9.000 1.00 44.38 86 ALA A N 1
ATOM 643 C CA . ALA A 1 86 ? 9.544 40.808 -7.952 1.00 44.38 86 ALA A CA 1
ATOM 644 C C . ALA A 1 86 ? 8.924 40.296 -6.633 1.00 44.38 86 ALA A C 1
ATOM 646 O O . ALA A 1 86 ? 7.942 39.562 -6.625 1.00 44.38 86 ALA A O 1
ATOM 647 N N . SER A 1 87 ? 9.486 40.836 -5.548 1.00 47.69 87 SER A N 1
ATOM 648 C CA . SER A 1 87 ? 8.894 41.118 -4.232 1.00 47.69 87 SER A CA 1
ATOM 649 C C . SER A 1 87 ? 8.788 40.013 -3.170 1.00 47.69 87 SER A C 1
ATOM 651 O O . SER A 1 87 ? 7.817 39.262 -3.127 1.00 47.69 87 SER A O 1
ATOM 653 N N . PRO A 1 88 ? 9.718 40.025 -2.192 1.00 57.06 88 PRO A N 1
ATOM 654 C CA . PRO A 1 88 ? 9.463 39.548 -0.841 1.00 57.06 88 PRO A CA 1
ATOM 655 C C . PRO A 1 88 ? 8.709 40.625 -0.041 1.00 57.06 88 PRO A C 1
ATOM 657 O O . PRO A 1 88 ? 9.147 41.772 0.037 1.00 57.06 88 PRO A O 1
ATOM 660 N N . ALA A 1 89 ? 7.602 40.254 0.600 1.00 52.16 89 ALA A N 1
ATOM 661 C CA . ALA A 1 89 ? 6.995 41.052 1.661 1.00 52.16 89 ALA A CA 1
ATOM 662 C C . ALA A 1 89 ? 6.627 40.134 2.830 1.00 52.16 89 ALA A C 1
ATOM 664 O O . ALA A 1 89 ? 5.650 39.392 2.799 1.00 52.16 89 ALA A O 1
ATOM 665 N N . SER A 1 90 ? 7.484 40.191 3.844 1.00 52.31 90 SER A N 1
ATOM 666 C CA . SER A 1 90 ? 7.237 39.717 5.202 1.00 52.31 90 SER A CA 1
ATOM 667 C C . SER A 1 90 ? 6.103 40.541 5.831 1.00 52.31 90 SER A C 1
ATOM 669 O O . SER A 1 90 ? 6.002 41.740 5.555 1.00 52.31 90 SER A O 1
ATOM 671 N N . PRO A 1 91 ? 5.291 39.956 6.721 1.00 59.38 91 PRO A N 1
ATOM 672 C CA . PRO A 1 91 ? 5.219 40.563 8.044 1.00 59.38 91 PRO A CA 1
ATOM 673 C C . PRO A 1 91 ? 5.434 39.559 9.173 1.00 59.38 91 PRO A C 1
ATOM 675 O O . PRO A 1 91 ? 4.898 38.454 9.206 1.00 59.38 91 PRO A O 1
ATOM 678 N N . ALA A 1 92 ? 6.213 40.042 10.132 1.00 53.16 92 ALA A N 1
ATOM 679 C CA . ALA A 1 92 ? 6.423 39.496 11.451 1.00 53.16 92 ALA A CA 1
ATOM 680 C C . ALA A 1 92 ? 5.111 39.249 12.215 1.00 53.16 92 ALA A C 1
ATOM 682 O O . ALA A 1 92 ? 4.230 40.106 12.252 1.00 53.16 92 ALA A O 1
ATOM 683 N N . ALA A 1 93 ? 5.064 38.139 12.949 1.00 48.84 93 ALA A N 1
ATOM 684 C CA . ALA A 1 93 ? 4.294 38.039 14.180 1.00 48.84 93 ALA A CA 1
ATOM 685 C C . ALA A 1 93 ? 5.145 37.300 15.219 1.00 48.84 93 ALA A C 1
ATOM 687 O O . ALA A 1 93 ? 5.639 36.199 14.988 1.00 48.84 93 ALA A O 1
ATOM 688 N N . ALA A 1 94 ? 5.380 37.998 16.324 1.00 63.88 94 ALA A N 1
ATOM 689 C CA . ALA A 1 94 ? 6.240 37.628 17.433 1.00 63.88 94 ALA A CA 1
ATOM 690 C C . ALA A 1 94 ? 5.548 36.602 18.378 1.00 63.88 94 ALA A C 1
ATOM 692 O O . ALA A 1 94 ? 4.367 36.297 18.202 1.00 63.88 94 ALA A O 1
ATOM 693 N N . PRO A 1 95 ? 6.274 36.055 19.369 1.00 55.16 95 PRO A N 1
ATOM 694 C CA . PRO A 1 95 ? 5.941 34.822 20.080 1.00 55.16 95 PRO A CA 1
ATOM 695 C C . PRO A 1 95 ? 4.907 35.028 21.195 1.00 55.16 95 PRO A C 1
ATOM 697 O O . PRO A 1 95 ? 5.027 35.957 21.994 1.00 55.16 95 PRO A O 1
ATOM 700 N N . GLN A 1 96 ? 3.942 34.111 21.316 1.00 53.31 96 GLN A N 1
ATOM 701 C CA . GLN A 1 96 ? 3.173 33.952 22.552 1.00 53.31 96 GLN A CA 1
ATOM 702 C C . GLN A 1 96 ? 3.817 32.873 23.424 1.00 53.31 96 GLN A C 1
ATOM 704 O O . GLN A 1 96 ? 3.912 31.704 23.059 1.00 53.31 96 GLN A 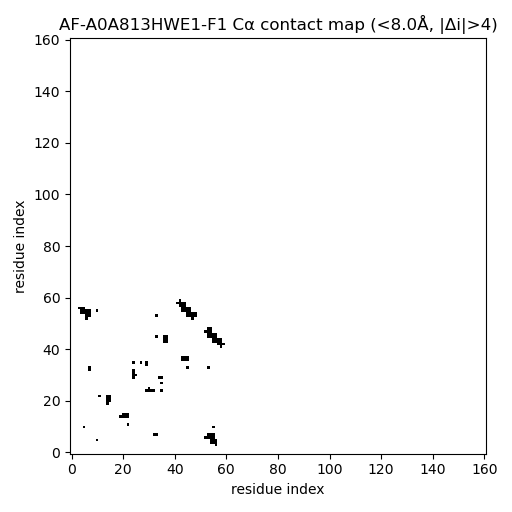O 1
ATOM 709 N N . ALA A 1 97 ? 4.306 33.338 24.570 1.00 56.88 97 ALA A N 1
ATOM 710 C CA . ALA A 1 97 ? 4.834 32.564 25.677 1.00 56.88 97 ALA A CA 1
ATOM 711 C C . ALA A 1 97 ? 3.723 31.753 26.388 1.00 56.88 97 ALA A C 1
ATOM 713 O O . ALA A 1 97 ? 2.545 32.107 26.294 1.00 56.88 97 ALA A O 1
ATOM 714 N N . PRO A 1 98 ? 4.091 30.678 27.108 1.00 60.16 98 PRO A N 1
ATOM 715 C CA . PRO A 1 98 ? 3.156 29.725 27.699 1.00 60.16 98 PRO A CA 1
ATOM 716 C C . PRO A 1 98 ? 2.536 30.235 29.010 1.00 60.16 98 PRO A C 1
ATOM 718 O O . PRO A 1 98 ? 3.231 30.870 29.806 1.00 60.16 98 PRO A O 1
ATOM 721 N N . PRO A 1 99 ? 1.281 29.873 29.324 1.00 66.06 99 PRO A N 1
ATOM 722 C CA . PRO A 1 99 ? 0.813 29.842 30.698 1.00 66.06 99 PRO A CA 1
ATOM 723 C C . PRO A 1 99 ? 1.215 28.524 31.375 1.00 66.06 99 PRO A C 1
ATOM 725 O O . PRO A 1 99 ? 0.959 27.424 30.886 1.00 66.06 99 PRO A O 1
ATOM 728 N N . ALA A 1 100 ? 1.870 28.677 32.521 1.00 50.78 100 ALA A N 1
ATOM 729 C CA . ALA A 1 100 ? 2.215 27.633 33.468 1.00 50.78 100 ALA A CA 1
ATOM 730 C C . ALA A 1 100 ? 1.068 27.355 34.465 1.00 50.78 100 ALA A C 1
ATOM 732 O O . ALA A 1 100 ? 0.312 28.264 34.795 1.00 50.78 100 ALA A O 1
ATOM 733 N N . ALA A 1 101 ? 1.086 26.130 35.017 1.00 47.66 101 ALA A N 1
ATOM 734 C CA . ALA A 1 101 ? 0.361 25.613 36.196 1.00 47.66 101 ALA A CA 1
ATOM 735 C C . ALA A 1 101 ? -1.171 25.433 36.041 1.00 47.66 101 ALA A C 1
ATOM 737 O O . ALA A 1 101 ? -1.845 26.261 35.452 1.00 47.66 101 ALA A O 1
ATOM 738 N N . ALA A 1 102 ? -1.828 24.386 36.553 1.00 55.25 102 ALA A N 1
ATOM 739 C CA . ALA A 1 102 ? -1.522 23.507 37.684 1.00 55.25 102 ALA A CA 1
ATOM 740 C C . ALA A 1 102 ? -2.256 22.134 37.547 1.00 55.25 102 ALA A C 1
ATOM 742 O O . ALA A 1 102 ? -3.012 21.941 36.594 1.00 55.25 102 ALA A O 1
ATOM 743 N N . PRO A 1 103 ? -2.036 21.171 38.468 1.00 55.84 103 PRO A N 1
ATOM 744 C CA . PRO A 1 103 ? -2.489 19.786 38.365 1.00 55.84 103 PRO A CA 1
ATOM 745 C C . PRO A 1 103 ? -3.921 19.610 38.894 1.00 55.84 103 PRO A C 1
ATOM 747 O O . PRO A 1 103 ? -4.253 20.116 39.964 1.00 55.84 103 PRO A O 1
ATOM 750 N N . VAL A 1 104 ? -4.743 18.821 38.200 1.00 58.41 104 VAL A N 1
ATOM 751 C CA . VAL A 1 104 ? -5.982 18.258 38.757 1.00 58.41 104 VAL A CA 1
ATOM 752 C C . VAL A 1 104 ? -5.877 16.738 38.780 1.00 58.41 104 VAL A C 1
ATOM 754 O O . VAL A 1 104 ? -5.832 16.072 37.750 1.00 58.41 104 VAL A O 1
ATOM 757 N N . GLN A 1 105 ? -5.776 16.212 40.000 1.00 54.00 105 GLN A N 1
ATOM 758 C CA . GLN A 1 105 ? -6.053 14.821 40.318 1.00 54.00 105 GLN A CA 1
ATOM 759 C C . GLN A 1 105 ? -7.554 14.589 40.116 1.00 54.00 105 GLN A C 1
ATOM 761 O O . GLN A 1 105 ? -8.357 15.160 40.846 1.00 54.00 105 GLN A O 1
ATOM 766 N N . GLU A 1 106 ? -7.928 13.735 39.167 1.00 52.97 106 GLU A N 1
ATOM 767 C CA . GLU A 1 106 ? -9.227 13.058 39.173 1.00 52.97 106 GLU A CA 1
ATOM 768 C C . GLU A 1 106 ? -8.943 11.581 39.452 1.00 52.97 106 GLU A C 1
ATOM 770 O O . GLU A 1 106 ? -8.645 10.770 38.573 1.00 52.97 106 GLU A O 1
ATOM 775 N N . GLN A 1 107 ? -8.926 11.271 40.743 1.00 53.31 107 GLN A N 1
ATOM 776 C CA . GLN A 1 107 ? -8.892 9.923 41.272 1.00 53.31 107 GLN A CA 1
ATOM 777 C C . GLN A 1 107 ? -10.325 9.372 41.273 1.00 53.31 107 GLN A C 1
ATOM 779 O O . GLN A 1 107 ? -11.246 10.052 41.709 1.00 53.31 107 GLN A O 1
ATOM 784 N N . ALA A 1 108 ? -10.452 8.100 40.883 1.00 51.50 108 ALA A N 1
ATOM 785 C CA . ALA A 1 108 ? -11.608 7.208 41.039 1.00 51.50 108 ALA A CA 1
ATOM 786 C C . ALA A 1 108 ? -12.591 7.087 39.857 1.00 51.50 108 ALA A C 1
ATOM 788 O O . ALA A 1 108 ? -13.707 7.596 39.880 1.00 51.50 108 ALA A O 1
ATOM 789 N N . ARG A 1 109 ? -12.263 6.164 38.942 1.00 47.53 109 ARG A N 1
ATOM 790 C CA . ARG A 1 109 ? -13.066 4.935 38.791 1.00 47.53 109 ARG A CA 1
ATOM 791 C C . ARG A 1 109 ? -12.298 3.850 38.028 1.00 47.53 109 ARG A C 1
ATOM 793 O O . ARG A 1 109 ? -12.110 3.934 36.823 1.00 47.53 109 ARG A O 1
ATOM 800 N N . LEU A 1 110 ? -11.885 2.818 38.765 1.00 51.41 110 LEU A N 1
ATOM 801 C CA . LEU A 1 110 ? -11.565 1.497 38.223 1.00 51.41 110 LEU A CA 1
ATOM 802 C C . LEU A 1 110 ? -12.825 0.955 37.525 1.00 51.41 110 LEU A C 1
ATOM 804 O O . LEU A 1 110 ? -13.910 0.992 38.111 1.00 51.41 110 LEU A O 1
ATOM 808 N N . PRO A 1 111 ? -12.688 0.428 36.305 1.00 53.34 111 PRO A N 1
ATOM 809 C CA . PRO A 1 111 ? -12.980 -0.986 36.158 1.00 53.34 111 PRO A CA 1
ATOM 810 C C . PRO A 1 111 ? -11.690 -1.755 35.904 1.00 53.34 111 PRO A C 1
ATOM 812 O O . PRO A 1 111 ? -10.932 -1.492 34.974 1.00 53.34 111 PRO A O 1
ATOM 815 N N . ASP A 1 112 ? -11.486 -2.718 36.789 1.00 51.75 112 ASP A N 1
ATOM 816 C CA . ASP A 1 112 ? -10.784 -3.963 36.546 1.00 51.75 112 ASP A CA 1
ATOM 817 C C . ASP A 1 112 ? -11.204 -4.531 35.176 1.00 51.75 112 ASP A C 1
ATOM 819 O O . ASP A 1 112 ? -12.263 -5.131 35.014 1.00 51.75 112 ASP A O 1
ATOM 823 N N . VAL A 1 113 ? -10.405 -4.257 34.150 1.00 48.97 113 VAL A N 1
ATOM 824 C CA . VAL A 1 113 ? -10.376 -5.049 32.922 1.00 48.97 113 VAL A CA 1
ATOM 825 C C . VAL A 1 113 ? -8.916 -5.303 32.640 1.00 48.97 113 VAL A C 1
ATOM 827 O O . VAL A 1 113 ? -8.195 -4.456 32.116 1.00 48.97 113 VAL A O 1
ATOM 830 N N . ALA A 1 114 ? -8.512 -6.470 33.137 1.00 43.41 114 ALA A N 1
ATOM 831 C CA . ALA A 1 114 ? -7.379 -7.273 32.739 1.00 43.41 114 ALA A CA 1
ATOM 832 C C . ALA A 1 114 ? -6.555 -6.652 31.613 1.00 43.41 114 ALA A C 1
ATOM 834 O O . ALA A 1 114 ? -7.012 -6.521 30.477 1.00 43.41 114 ALA A O 1
ATOM 835 N N . ALA A 1 115 ? -5.309 -6.342 31.963 1.00 43.47 115 ALA A N 1
ATOM 836 C CA . ALA A 1 115 ? -4.208 -6.185 31.044 1.00 43.47 115 ALA A CA 1
ATOM 837 C C . ALA A 1 115 ? -4.311 -7.222 29.914 1.00 43.47 115 ALA A C 1
ATOM 839 O O . ALA A 1 115 ? -3.862 -8.361 30.041 1.00 43.47 115 ALA A O 1
ATOM 840 N N . ALA A 1 116 ? -4.866 -6.803 28.777 1.00 44.50 116 ALA A N 1
ATOM 841 C CA . ALA A 1 116 ? -4.520 -7.369 27.494 1.00 44.50 116 ALA A CA 1
ATOM 842 C C . ALA A 1 116 ? -3.086 -6.912 27.240 1.00 44.50 116 ALA A C 1
ATOM 844 O O . ALA A 1 116 ? -2.826 -5.944 26.526 1.00 44.50 116 ALA A O 1
ATOM 845 N N . ALA A 1 117 ? -2.153 -7.582 27.919 1.00 46.97 117 ALA A N 1
ATOM 846 C CA . ALA A 1 117 ? -0.785 -7.653 27.478 1.00 46.97 117 ALA A CA 1
ATOM 847 C C . ALA A 1 117 ? -0.877 -8.062 26.010 1.00 46.97 117 ALA A C 1
ATOM 849 O O . ALA A 1 117 ? -1.220 -9.199 25.688 1.00 46.97 117 ALA A O 1
ATOM 850 N N . VAL A 1 118 ? -0.643 -7.106 25.113 1.00 47.19 118 VAL A N 1
ATOM 851 C CA . VAL A 1 118 ? -0.179 -7.431 23.777 1.00 47.19 118 VAL A CA 1
ATOM 852 C C . VAL A 1 118 ? 1.140 -8.126 24.049 1.00 47.19 118 VAL A C 1
ATOM 854 O O . VAL A 1 118 ? 2.164 -7.488 24.285 1.00 47.19 118 VAL A O 1
ATOM 857 N N . VAL A 1 119 ? 1.064 -9.449 24.160 1.00 51.94 119 VAL A N 1
ATOM 858 C CA . VAL A 1 119 ? 2.212 -10.331 24.176 1.00 51.94 119 VAL A CA 1
ATOM 859 C C . VAL A 1 119 ? 2.800 -10.152 22.785 1.00 51.94 119 VAL A C 1
ATOM 861 O O . VAL A 1 119 ? 2.448 -10.851 21.839 1.00 51.94 119 VAL A O 1
ATOM 864 N N . VAL A 1 120 ? 3.624 -9.116 22.625 1.00 50.78 120 VAL A N 1
ATOM 865 C CA . VAL A 1 120 ? 4.630 -9.090 21.577 1.00 50.78 120 VAL A CA 1
ATOM 866 C C . VAL A 1 120 ? 5.528 -10.247 21.969 1.00 50.78 120 VAL A C 1
ATOM 868 O O . VAL A 1 120 ? 6.371 -10.121 22.855 1.00 50.78 120 VAL A O 1
ATOM 871 N N . ASP A 1 121 ? 5.184 -11.423 21.448 1.00 54.50 121 ASP A N 1
ATOM 872 C CA . ASP A 1 121 ? 5.814 -12.677 21.800 1.00 54.50 121 ASP A CA 1
ATOM 873 C C . ASP A 1 121 ? 7.309 -12.494 21.558 1.00 54.50 121 ASP A C 1
ATOM 875 O O . ASP A 1 121 ? 7.745 -12.272 20.425 1.00 54.50 121 ASP A O 1
ATOM 879 N N . ALA A 1 122 ? 8.095 -12.483 22.637 1.00 59.47 122 ALA A N 1
ATOM 880 C CA . ALA A 1 122 ? 9.529 -12.225 22.574 1.00 59.47 122 ALA A CA 1
ATOM 881 C C . ALA A 1 122 ? 10.251 -13.246 21.668 1.00 59.47 122 ALA A C 1
ATOM 883 O O . ALA A 1 122 ? 11.367 -12.988 21.214 1.00 59.47 122 ALA A O 1
ATOM 884 N N . SER A 1 123 ? 9.591 -14.362 21.332 1.00 62.16 123 SER A N 1
ATOM 885 C CA . SER A 1 123 ? 10.056 -15.367 20.374 1.00 62.16 123 SER A CA 1
ATOM 886 C C . SER A 1 123 ? 9.902 -14.941 18.906 1.00 62.16 123 SER A C 1
ATOM 888 O O . SER A 1 123 ? 10.511 -15.563 18.040 1.00 62.16 123 SER A O 1
ATOM 890 N N . SER A 1 124 ? 9.170 -13.865 18.595 1.00 76.50 124 SER A N 1
ATOM 891 C CA . SER A 1 124 ? 9.013 -13.344 17.222 1.00 76.50 124 SER A CA 1
ATOM 892 C C . SER A 1 124 ? 10.180 -12.457 16.769 1.00 76.50 124 SER A C 1
ATOM 894 O O . SER A 1 124 ? 10.417 -12.292 15.575 1.00 76.50 124 SER A O 1
ATOM 896 N N . LEU A 1 125 ? 10.958 -11.898 17.699 1.00 84.50 125 LEU A N 1
ATOM 897 C CA . LEU A 1 125 ? 12.107 -11.046 17.377 1.00 84.50 125 LEU A CA 1
ATOM 898 C C . LEU A 1 125 ? 13.210 -11.773 16.568 1.00 84.50 125 LEU A C 1
ATOM 900 O O . LEU A 1 125 ? 13.657 -11.215 15.562 1.00 84.50 125 LEU A O 1
ATOM 904 N N . PRO A 1 126 ? 13.634 -13.010 16.907 1.00 90.56 126 PRO A N 1
ATOM 905 C CA . PRO A 1 126 ? 14.587 -13.753 16.076 1.00 90.56 126 PRO A CA 1
ATOM 906 C C . PRO A 1 126 ? 14.016 -14.188 14.712 1.00 90.56 126 PRO A C 1
ATOM 908 O O . PRO A 1 126 ? 14.779 -14.332 13.757 1.00 90.56 126 PRO A O 1
ATOM 911 N N . GLU A 1 127 ? 12.698 -14.382 14.591 1.00 90.50 127 GLU A N 1
ATOM 912 C CA . GLU A 1 127 ? 12.026 -14.679 13.312 1.00 90.50 127 GLU A CA 1
ATOM 913 C C . GLU A 1 127 ? 12.090 -13.463 12.374 1.00 90.50 127 GLU A C 1
ATOM 915 O O . GLU A 1 127 ? 12.526 -13.574 11.226 1.00 90.50 127 GLU A O 1
ATOM 920 N N . ILE A 1 128 ? 11.763 -12.274 12.894 1.00 90.31 128 ILE A N 1
ATOM 921 C CA . ILE A 1 128 ? 11.838 -11.009 12.148 1.00 90.31 128 ILE A CA 1
ATOM 922 C C . ILE A 1 128 ? 13.273 -10.746 11.676 1.00 90.31 128 ILE A C 1
ATOM 924 O O . ILE A 1 128 ? 13.476 -10.327 10.536 1.00 90.31 128 ILE A O 1
ATOM 928 N N . GLN A 1 129 ? 14.282 -11.037 12.506 1.00 94.19 129 GLN A N 1
ATOM 929 C CA . GLN A 1 129 ? 15.683 -10.919 12.091 1.00 94.19 129 GLN A CA 1
ATOM 930 C C . GLN A 1 129 ? 16.029 -11.867 10.939 1.00 94.19 129 GLN A C 1
ATOM 932 O O . GLN A 1 129 ? 16.629 -11.431 9.956 1.00 94.19 129 GLN A O 1
ATOM 937 N N . ARG A 1 130 ? 15.628 -13.143 11.014 1.00 96.06 130 ARG A N 1
ATOM 938 C CA . ARG A 1 130 ? 15.857 -14.096 9.915 1.00 96.06 130 ARG A CA 1
ATOM 939 C C . ARG A 1 130 ? 15.178 -13.649 8.628 1.00 96.06 130 ARG A C 1
ATOM 941 O O . ARG A 1 130 ? 15.793 -13.702 7.562 1.00 96.06 130 ARG A O 1
ATOM 948 N N . GLN A 1 131 ? 13.944 -13.167 8.729 1.00 96.06 131 GLN A N 1
ATOM 949 C CA . GLN A 1 131 ? 13.207 -12.657 7.582 1.00 96.06 131 GLN A CA 1
ATOM 950 C C . GLN A 1 131 ? 13.895 -11.424 6.977 1.00 96.06 131 GLN A C 1
ATOM 952 O O . GLN A 1 131 ? 14.068 -11.360 5.761 1.00 96.06 131 GLN A O 1
ATOM 957 N N . ALA A 1 132 ? 14.354 -10.481 7.803 1.00 95.06 132 ALA A N 1
ATOM 958 C CA . ALA A 1 132 ? 15.077 -9.300 7.339 1.00 95.06 132 ALA A CA 1
ATOM 959 C C . ALA A 1 132 ? 16.375 -9.671 6.602 1.00 95.06 132 ALA A C 1
ATOM 961 O O . ALA A 1 132 ? 16.640 -9.146 5.519 1.00 95.06 132 ALA A O 1
ATOM 962 N N . VAL A 1 133 ? 17.149 -10.622 7.137 1.00 98.06 133 VAL A N 1
ATOM 963 C CA . VAL A 1 133 ? 18.371 -11.122 6.486 1.00 98.06 133 VAL A CA 1
ATOM 964 C C . VAL A 1 133 ? 18.051 -11.784 5.144 1.00 98.06 133 VAL A C 1
ATOM 966 O O . VAL A 1 133 ? 18.727 -11.512 4.154 1.00 98.06 133 VAL A O 1
ATOM 969 N N . SER A 1 134 ? 16.994 -12.596 5.077 1.00 97.75 134 SER A N 1
ATOM 970 C CA . SER A 1 134 ? 16.568 -13.245 3.831 1.00 97.75 134 SER A CA 1
ATOM 971 C C . SER A 1 134 ? 16.161 -12.232 2.750 1.00 97.75 134 SER A C 1
ATOM 973 O O . SER A 1 134 ? 16.553 -12.368 1.585 1.00 97.75 134 SER A O 1
ATOM 975 N N . ILE A 1 135 ? 15.437 -11.175 3.130 1.00 97.44 135 ILE A N 1
ATOM 976 C CA . ILE A 1 135 ? 15.045 -10.099 2.209 1.00 97.44 135 ILE A CA 1
ATOM 977 C C . ILE A 1 135 ? 16.283 -9.350 1.706 1.00 97.44 135 ILE A C 1
ATOM 979 O O . ILE A 1 135 ? 16.436 -9.175 0.497 1.00 97.44 135 ILE A O 1
ATOM 983 N N . LEU A 1 136 ? 17.192 -8.959 2.604 1.00 98.31 136 LEU A N 1
ATOM 984 C CA . LEU A 1 136 ? 18.429 -8.263 2.232 1.00 98.31 136 LEU A CA 1
ATOM 985 C C . LEU A 1 136 ? 19.295 -9.103 1.289 1.00 98.31 136 LEU A C 1
ATOM 987 O O . LEU A 1 136 ? 19.830 -8.580 0.312 1.00 98.31 136 LEU A O 1
ATOM 991 N N . GLN A 1 137 ? 19.382 -10.409 1.535 1.00 98.19 137 GLN A N 1
ATOM 992 C CA . GLN A 1 137 ? 20.120 -11.327 0.675 1.00 98.19 137 GLN A CA 1
ATOM 993 C C . GLN A 1 137 ? 19.486 -11.441 -0.718 1.00 98.19 137 GLN A C 1
ATOM 995 O O . GLN A 1 137 ? 20.195 -11.414 -1.721 1.00 98.19 137 GLN A O 1
ATOM 1000 N N . THR A 1 138 ? 18.153 -11.470 -0.793 1.00 97.56 138 THR A N 1
ATOM 1001 C CA . THR A 1 138 ? 17.424 -11.460 -2.071 1.00 97.56 138 THR A CA 1
ATOM 1002 C C . THR A 1 138 ? 17.662 -10.162 -2.845 1.00 97.56 138 THR A C 1
ATOM 1004 O O . THR A 1 138 ? 17.899 -10.195 -4.052 1.00 97.56 138 THR A O 1
ATOM 1007 N N . MET A 1 139 ? 17.635 -9.010 -2.166 1.00 95.00 139 MET A N 1
ATOM 1008 C CA . MET A 1 139 ? 17.925 -7.720 -2.801 1.00 95.00 139 MET A CA 1
ATOM 1009 C C . MET A 1 139 ? 19.365 -7.665 -3.321 1.00 95.00 139 MET A C 1
ATOM 1011 O O . MET A 1 139 ? 19.594 -7.187 -4.431 1.00 95.00 139 MET A O 1
ATOM 1015 N N . GLN A 1 140 ? 20.323 -8.201 -2.563 1.00 98.31 140 GLN A N 1
ATOM 1016 C CA . GLN A 1 140 ? 21.727 -8.245 -2.964 1.00 98.31 140 GLN A CA 1
ATOM 1017 C C . GLN A 1 140 ? 21.964 -9.137 -4.194 1.00 98.31 140 GLN A C 1
ATOM 1019 O O . GLN A 1 140 ? 22.690 -8.722 -5.098 1.00 98.31 140 GLN A O 1
ATOM 1024 N N . ASP A 1 141 ? 21.315 -10.304 -4.280 1.00 98.19 141 ASP A N 1
ATOM 1025 C CA . ASP A 1 141 ? 21.361 -11.160 -5.480 1.00 98.19 141 ASP A CA 1
ATOM 1026 C C . ASP A 1 141 ? 20.826 -10.417 -6.712 1.00 98.19 141 ASP A C 1
ATOM 1028 O O . ASP A 1 141 ? 21.428 -10.431 -7.788 1.00 98.19 141 ASP A O 1
ATOM 1032 N N . MET A 1 142 ? 19.721 -9.689 -6.539 1.00 97.06 142 MET A N 1
ATOM 1033 C CA . MET A 1 142 ? 19.110 -8.919 -7.618 1.00 97.06 142 MET A CA 1
ATOM 1034 C C . MET A 1 142 ? 20.037 -7.811 -8.133 1.00 97.06 142 MET A C 1
ATOM 1036 O O . MET A 1 142 ? 20.145 -7.623 -9.346 1.00 97.06 142 MET A O 1
ATOM 1040 N N . VAL A 1 143 ? 20.737 -7.115 -7.232 1.00 98.25 143 VAL A N 1
ATOM 1041 C CA . VAL A 1 143 ? 21.730 -6.091 -7.597 1.00 98.25 143 VAL A CA 1
ATOM 1042 C C . VAL A 1 143 ? 22.909 -6.719 -8.338 1.00 98.25 143 VAL A C 1
ATOM 1044 O O . VAL A 1 143 ? 23.259 -6.239 -9.414 1.00 98.25 143 VAL A O 1
ATOM 1047 N N . GLN A 1 144 ? 23.454 -7.839 -7.854 1.00 98.50 144 GLN A N 1
ATOM 1048 C CA . GLN A 1 144 ? 24.560 -8.522 -8.538 1.00 98.50 144 GLN A CA 1
ATOM 1049 C C . GLN A 1 144 ? 24.188 -8.957 -9.959 1.00 98.50 144 GLN A C 1
ATOM 1051 O O . GLN A 1 144 ? 24.994 -8.823 -10.880 1.00 98.50 144 GLN A O 1
ATOM 1056 N N . ARG A 1 145 ? 22.956 -9.438 -10.173 1.00 97.81 145 ARG A N 1
ATOM 1057 C CA . ARG A 1 145 ? 22.469 -9.771 -11.521 1.00 97.81 145 ARG A CA 1
ATOM 1058 C C . ARG A 1 145 ? 22.385 -8.546 -12.424 1.00 97.81 145 ARG A C 1
ATOM 1060 O O . ARG A 1 145 ? 22.753 -8.642 -13.594 1.00 97.81 145 ARG A O 1
ATOM 1067 N N . GLN A 1 146 ? 21.916 -7.411 -11.902 1.00 98.06 146 GLN A N 1
ATOM 1068 C CA . GLN A 1 146 ? 21.882 -6.161 -12.663 1.00 98.06 146 GLN A CA 1
ATOM 1069 C C . GLN A 1 146 ? 23.297 -5.706 -13.031 1.00 98.06 146 GLN A C 1
ATOM 1071 O O . GLN A 1 146 ? 23.543 -5.393 -14.194 1.00 98.06 146 GLN A O 1
ATOM 1076 N N . GLU A 1 147 ? 24.244 -5.751 -12.093 1.00 98.38 147 GLU A N 1
ATOM 1077 C CA . GLU A 1 147 ? 25.646 -5.406 -12.356 1.00 98.38 147 GLU A CA 1
ATOM 1078 C C . GLU A 1 147 ? 26.288 -6.333 -13.393 1.00 98.38 147 GLU A C 1
ATOM 1080 O O . GLU A 1 147 ? 26.964 -5.866 -14.312 1.00 98.38 147 GLU A O 1
ATOM 1085 N N . ALA A 1 148 ? 26.042 -7.642 -13.298 1.00 98.31 148 ALA A N 1
ATOM 1086 C CA . ALA A 1 148 ? 26.532 -8.613 -14.271 1.00 98.31 148 ALA A CA 1
ATOM 1087 C C . ALA A 1 148 ? 25.975 -8.341 -15.676 1.00 98.31 148 ALA A C 1
ATOM 1089 O O . ALA A 1 148 ? 26.719 -8.392 -16.658 1.00 98.31 148 ALA A O 1
ATOM 1090 N N . LEU A 1 149 ? 24.688 -8.003 -15.774 1.00 98.38 149 LEU A N 1
ATOM 1091 C CA . LEU A 1 149 ? 24.040 -7.674 -17.040 1.00 98.38 149 LEU A CA 1
ATOM 1092 C C . LEU A 1 149 ? 24.600 -6.378 -17.633 1.00 98.38 149 LEU A C 1
ATOM 1094 O O . LEU A 1 149 ? 24.950 -6.349 -18.813 1.00 98.38 149 LEU A O 1
ATOM 1098 N N . VAL A 1 150 ? 24.757 -5.332 -16.818 1.00 98.00 150 VAL A N 1
ATOM 1099 C CA . VAL A 1 150 ? 25.375 -4.066 -17.244 1.00 98.00 150 VAL A CA 1
ATOM 1100 C C . VAL A 1 150 ? 26.796 -4.312 -17.748 1.00 98.00 150 VAL A C 1
ATOM 1102 O O . VAL A 1 150 ? 27.148 -3.865 -18.839 1.00 98.00 150 VAL A O 1
ATOM 1105 N N . LYS A 1 151 ? 27.594 -5.093 -17.015 1.00 97.88 151 LYS A N 1
ATOM 1106 C CA . LYS A 1 151 ? 28.963 -5.435 -17.412 1.00 97.88 151 LYS A CA 1
ATOM 1107 C C . LYS A 1 151 ? 29.011 -6.209 -18.732 1.00 97.88 151 LYS A C 1
ATOM 1109 O O . LYS A 1 151 ? 29.860 -5.913 -19.571 1.00 97.88 151 LYS A O 1
ATOM 1114 N N . ALA A 1 152 ? 28.108 -7.169 -18.932 1.00 97.50 152 ALA A N 1
ATOM 1115 C CA . ALA A 1 152 ? 28.012 -7.921 -20.181 1.00 97.50 152 ALA A CA 1
ATOM 1116 C C . ALA A 1 152 ? 27.661 -7.009 -21.370 1.00 97.50 152 ALA A C 1
ATOM 1118 O O . ALA A 1 152 ? 28.277 -7.118 -22.430 1.00 97.50 152 ALA A O 1
ATOM 1119 N N . LEU A 1 153 ? 26.737 -6.060 -21.182 1.00 97.00 153 LEU A N 1
ATOM 1120 C CA . LEU A 1 153 ? 26.398 -5.066 -22.205 1.00 97.00 153 LEU A CA 1
ATOM 1121 C C . LEU A 1 153 ? 27.585 -4.153 -22.533 1.00 97.00 153 LEU A C 1
ATOM 1123 O O . LEU A 1 153 ? 27.848 -3.900 -23.708 1.00 97.00 153 LEU A O 1
ATOM 1127 N N . SER A 1 154 ? 28.338 -3.702 -21.525 1.00 96.56 154 SER A N 1
ATOM 1128 C CA . SER A 1 154 ? 29.542 -2.890 -21.745 1.00 96.56 154 SER A CA 1
ATOM 1129 C C . SER A 1 154 ? 30.627 -3.646 -22.518 1.00 96.56 154 SER A C 1
ATOM 1131 O O . SER A 1 154 ? 31.267 -3.064 -23.389 1.00 96.56 154 SER A O 1
ATOM 1133 N N . GLN A 1 155 ? 30.822 -4.942 -22.250 1.00 95.44 155 GLN A N 1
ATOM 1134 C CA . GLN A 1 155 ? 31.770 -5.765 -23.013 1.00 95.44 155 GLN A CA 1
ATOM 1135 C C . GLN A 1 155 ? 31.332 -5.950 -24.469 1.00 95.44 155 GLN A C 1
ATOM 1137 O O . GLN A 1 155 ? 32.166 -5.867 -25.368 1.00 95.44 155 GLN A O 1
ATOM 1142 N N . LEU A 1 156 ? 30.031 -6.140 -24.710 1.00 95.62 156 LEU A N 1
ATOM 1143 C CA . LEU A 1 156 ? 29.492 -6.265 -26.064 1.00 95.62 156 LEU A CA 1
ATOM 1144 C C . LEU A 1 156 ? 29.668 -4.969 -26.876 1.00 95.62 156 LEU A C 1
ATOM 1146 O O . LEU A 1 156 ? 29.944 -5.025 -28.069 1.00 95.62 156 LEU A O 1
ATOM 1150 N N . GLN A 1 157 ? 29.538 -3.807 -26.228 1.00 91.56 157 GLN A N 1
ATOM 1151 C CA . GLN A 1 157 ? 29.744 -2.501 -26.866 1.00 91.56 157 GLN A CA 1
ATOM 1152 C C . GLN A 1 157 ? 31.227 -2.173 -27.106 1.00 91.56 157 GLN A C 1
ATOM 1154 O O . GLN A 1 157 ? 31.539 -1.460 -28.055 1.00 91.56 157 GLN A O 1
ATOM 1159 N N . GLY A 1 158 ? 32.137 -2.680 -26.267 1.00 87.62 158 GLY A N 1
ATOM 1160 C CA . GLY A 1 158 ? 33.577 -2.413 -26.368 1.00 87.62 158 GLY A CA 1
ATOM 1161 C C . GLY A 1 158 ? 34.386 -3.409 -27.211 1.00 87.62 158 GLY A C 1
ATOM 1162 O O . GLY A 1 158 ? 35.521 -3.106 -27.558 1.00 87.62 158 GLY A O 1
ATOM 1163 N N . GLY A 1 159 ? 33.842 -4.589 -27.531 1.00 75.81 159 GLY A N 1
ATOM 1164 C CA . GLY A 1 159 ? 34.565 -5.677 -28.213 1.00 75.81 159 GLY A CA 1
ATOM 1165 C C . GLY A 1 159 ? 34.459 -5.711 -29.744 1.00 75.81 159 GLY A C 1
ATOM 1166 O O . GLY A 1 159 ? 34.844 -6.709 -30.343 1.00 75.81 159 GLY A O 1
ATOM 1167 N N . GLY A 1 160 ? 33.899 -4.673 -30.373 1.00 63.72 160 GLY A N 1
ATOM 1168 C CA . GLY A 1 160 ? 33.684 -4.584 -31.825 1.00 63.72 160 GLY A CA 1
ATOM 1169 C C . GLY A 1 160 ? 34.673 -3.672 -32.557 1.00 63.72 160 GLY A C 1
ATOM 1170 O O . GLY A 1 160 ? 34.242 -2.926 -33.435 1.00 63.72 160 GLY A O 1
ATOM 1171 N N . ALA A 1 161 ? 35.949 -3.685 -32.165 1.00 56.09 161 ALA A N 1
ATOM 1172 C CA . ALA A 1 161 ? 37.034 -2.951 -32.822 1.00 56.09 161 ALA A CA 1
ATOM 1173 C C . ALA A 1 161 ? 38.089 -3.915 -33.372 1.00 56.09 161 ALA A C 1
ATOM 1175 O O . ALA A 1 161 ? 38.435 -4.873 -32.643 1.00 56.09 161 ALA A O 1
#

Secondary structure (DSSP, 8-state):
---PPEEHHHHHHHHHHHH-S---HHHHT-S-HHHHHHT-TTTEEEEE-TTS-EEEEE--SS----------------------------------PPPP---------------------TTHHHHHHHHHHHHHHHHHHHHHHHHHHHHHHHHHHHS--

InterPro domains:
  IPR041966 LOTUS-like domain [G3DSA:3.30.420.610] (1-58)

Radius of gyration: 28.75 Å; Cα contacts (8 Å, |Δi|>4): 68; chains: 1; bounding box: 61×56×74 Å

Sequence (161 aa):
EGKGPLPVAELEVEFKALWKVPFNMQQAGETDAVTFLLKWPTKVDVVQQEDGQYVVHLAKKGTDKPKAAEKAPAPAAPSKAGSPAASPASPAAAPQAPPAAAPVQEQARLPDVAAAAVVVDASSLPEIQRQAVSILQTMQDMVQRQEALVKALSQLQGGGA

Solvent-accessible surface area (backbone atoms only — not comparable to full-atom values): 11038 Å² total; per-residue (Å²): 137,81,86,61,77,38,43,61,88,54,44,57,60,52,42,32,69,74,67,71,46,77,78,56,44,71,82,74,72,40,94,45,70,68,65,54,45,64,76,37,64,85,52,33,46,80,45,76,44,95,88,73,46,52,26,38,39,70,55,58,90,75,80,81,80,88,83,77,82,93,85,82,83,86,87,80,85,88,80,81,89,81,84,82,88,86,84,92,78,86,82,90,81,84,87,85,80,84,89,77,87,81,89,79,86,84,83,86,80,86,75,94,69,78,84,77,68,79,72,72,54,77,78,51,56,65,52,52,51,53,50,51,52,53,52,53,51,51,53,51,54,53,50,52,52,52,52,52,51,52,52,52,52,53,50,64,71,66,68,82,121

Organism: Polarella glacialis (NCBI:txid89957)

pLDDT: mean 70.92, std 19.06, range [38.75, 98.5]